Protein AF-A0A2E1C2G2-F1 (afdb_monomer_lite)

pLDDT: mean 91.74, std 6.71, range [61.97, 97.81]

Foldseek 3Di:
DDPLVVVLVVVLVVVLVVQCVVLVVCCVVPHVVSCVSNVVSVVCVVCCVVQLDDPSLVVSCVVCVVDDRGSPRD

Sequence (74 aa):
MEQRDIIKVRVHDGIVGLLYLASIALANQFGLDWIWVAVGVAVLQILSPFTKFCPVYTILNKIMPDSNPIQNGK

Secondary structure (DSSP, 8-state):
--HHHHHHHHHHHHHHHHHHHHHHHHHHHH-GGGHHHHHHHHHHHHHHHHH-B-HHHHHHHHH-TTSPPPSB--

Structure (mmCIF, N/CA/C/O backbone):
data_AF-A0A2E1C2G2-F1
#
_entry.id   AF-A0A2E1C2G2-F1
#
loop_
_atom_site.group_PDB
_atom_site.id
_atom_site.type_symbol
_atom_site.label_atom_id
_atom_site.label_alt_id
_atom_site.label_comp_id
_atom_site.label_asym_id
_atom_site.label_entity_id
_atom_site.label_seq_id
_atom_site.pdbx_PDB_ins_code
_atom_site.Cartn_x
_atom_site.Cartn_y
_atom_site.Cartn_z
_atom_site.occupancy
_atom_site.B_iso_or_equiv
_atom_site.auth_seq_id
_atom_site.auth_comp_id
_atom_site.auth_asym_id
_atom_site.auth_atom_id
_atom_site.pdbx_PDB_model_num
ATOM 1 N N . MET A 1 1 ? -12.294 11.030 16.699 1.00 64.88 1 MET A N 1
ATOM 2 C CA . MET A 1 1 ? -11.388 9.883 16.489 1.00 64.88 1 MET A CA 1
ATOM 3 C C . MET A 1 1 ? -10.477 9.784 17.688 1.00 64.88 1 MET A C 1
ATOM 5 O O . MET A 1 1 ? -10.057 10.823 18.190 1.00 64.88 1 MET A O 1
ATOM 9 N N . GLU A 1 2 ? -10.231 8.576 18.174 1.00 86.19 2 GLU A N 1
ATOM 10 C CA . GLU A 1 2 ? -9.333 8.355 19.304 1.00 86.19 2 GLU A CA 1
ATOM 11 C C . GLU A 1 2 ? -7.873 8.610 18.885 1.00 86.19 2 GLU A C 1
ATOM 13 O O . GLU A 1 2 ? -7.534 8.501 17.705 1.00 86.19 2 GLU A O 1
ATOM 18 N N . GLN A 1 3 ? -6.981 8.947 19.824 1.00 90.75 3 GLN A N 1
ATOM 19 C CA . GLN A 1 3 ? -5.557 9.186 19.519 1.00 90.75 3 GLN A CA 1
ATOM 20 C C . GLN A 1 3 ? -4.909 7.989 18.803 1.00 90.75 3 GLN A C 1
ATOM 22 O O . GLN A 1 3 ? -4.106 8.159 17.885 1.00 90.75 3 GLN A O 1
ATOM 27 N N . ARG A 1 4 ? -5.300 6.769 19.182 1.00 89.81 4 ARG A N 1
ATOM 28 C CA . ARG A 1 4 ? -4.818 5.531 18.564 1.00 89.81 4 ARG A CA 1
ATOM 29 C C . ARG A 1 4 ? -5.265 5.381 17.109 1.00 89.81 4 ARG A C 1
ATOM 31 O 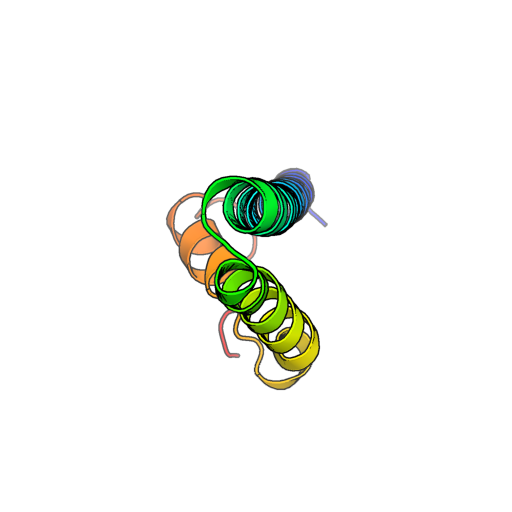O . ARG A 1 4 ? -4.468 4.942 16.285 1.00 89.81 4 ARG A O 1
ATOM 38 N N . ASP A 1 5 ? -6.473 5.824 16.767 1.00 90.56 5 ASP A N 1
ATOM 39 C CA . ASP A 1 5 ? -6.969 5.808 15.384 1.00 90.56 5 ASP A CA 1
ATOM 40 C C . ASP A 1 5 ? -6.156 6.760 14.494 1.00 90.56 5 ASP A C 1
ATOM 42 O O . ASP A 1 5 ? -5.825 6.433 13.357 1.00 90.56 5 ASP A O 1
ATOM 46 N N . ILE A 1 6 ? -5.766 7.922 15.029 1.00 92.44 6 ILE A N 1
ATOM 47 C CA . ILE A 1 6 ? -4.906 8.878 14.316 1.00 92.44 6 ILE A CA 1
ATOM 48 C C . ILE A 1 6 ? -3.529 8.257 14.053 1.00 92.44 6 ILE A C 1
ATOM 50 O O . ILE A 1 6 ? -2.998 8.370 12.949 1.00 92.44 6 ILE A O 1
ATOM 54 N N . ILE A 1 7 ? -2.950 7.582 15.051 1.00 93.81 7 ILE A N 1
ATOM 55 C CA . ILE A 1 7 ? -1.675 6.868 14.899 1.00 93.81 7 ILE A CA 1
ATOM 56 C C . ILE A 1 7 ? -1.805 5.768 13.840 1.00 93.81 7 ILE A C 1
ATOM 58 O O . ILE A 1 7 ? -0.926 5.648 12.989 1.00 93.81 7 ILE A O 1
ATOM 62 N N . LYS A 1 8 ? -2.912 5.018 13.840 1.00 93.12 8 LYS A N 1
ATOM 63 C CA . LYS A 1 8 ? -3.199 3.978 12.845 1.00 93.12 8 LYS A CA 1
ATOM 64 C C . LYS A 1 8 ? -3.171 4.542 11.419 1.00 93.12 8 LYS A C 1
ATOM 66 O O . LYS A 1 8 ? -2.462 4.013 10.569 1.00 93.12 8 LYS A O 1
ATOM 71 N N . VAL A 1 9 ? -3.867 5.650 11.163 1.00 93.81 9 VAL A N 1
ATOM 72 C CA . VAL A 1 9 ? -3.855 6.297 9.837 1.00 93.81 9 VAL A CA 1
ATOM 73 C C . VAL A 1 9 ? -2.446 6.771 9.458 1.00 93.81 9 VAL A C 1
ATOM 75 O O . VAL A 1 9 ? -1.982 6.507 8.355 1.00 93.81 9 VAL A O 1
ATOM 78 N N . ARG A 1 10 ? -1.703 7.383 10.389 1.00 95.06 10 ARG A N 1
ATOM 79 C CA . ARG A 1 10 ? -0.325 7.844 10.126 1.00 95.06 10 ARG A CA 1
ATOM 80 C C . ARG A 1 10 ? 0.633 6.702 9.793 1.00 95.06 10 ARG A C 1
ATOM 82 O O . ARG A 1 10 ? 1.480 6.848 8.916 1.00 95.06 10 ARG A O 1
ATOM 89 N N . VAL A 1 11 ? 0.516 5.572 10.490 1.00 95.69 11 VAL A N 1
ATOM 90 C CA . VAL A 1 11 ? 1.332 4.382 10.213 1.00 95.69 11 VAL A CA 1
ATOM 91 C C . VAL A 1 11 ? 0.964 3.783 8.860 1.00 95.69 11 VAL A C 1
ATOM 93 O O . VAL A 1 11 ? 1.862 3.423 8.103 1.00 95.69 11 VAL A O 1
ATOM 96 N N . HIS A 1 12 ? -0.328 3.733 8.521 1.00 95.31 12 HIS A N 1
ATOM 97 C CA . HIS A 1 12 ? -0.771 3.349 7.183 1.00 95.31 12 HIS A CA 1
ATOM 98 C C . HIS A 1 12 ? -0.117 4.226 6.104 1.00 95.31 12 HIS A C 1
ATOM 100 O O . HIS A 1 12 ? 0.512 3.695 5.189 1.00 95.31 12 HIS A O 1
ATOM 106 N N . ASP A 1 13 ? -0.200 5.550 6.239 1.00 95.12 13 ASP A N 1
ATOM 107 C CA . ASP A 1 13 ? 0.340 6.485 5.248 1.00 95.12 13 ASP A CA 1
ATOM 108 C C . ASP A 1 13 ? 1.865 6.370 5.125 1.00 95.12 13 ASP A C 1
ATOM 110 O O . ASP A 1 13 ? 2.404 6.399 4.018 1.00 95.12 13 ASP A O 1
ATOM 114 N N . GLY A 1 14 ? 2.560 6.149 6.245 1.00 97.06 14 GLY A N 1
ATOM 115 C CA . GLY A 1 14 ? 3.996 5.872 6.255 1.00 97.06 14 GLY A CA 1
ATOM 116 C C . GLY A 1 14 ? 4.364 4.592 5.496 1.00 97.06 14 GLY A C 1
ATOM 117 O O . GLY A 1 14 ? 5.300 4.605 4.698 1.00 97.06 14 GLY A O 1
ATOM 118 N N . ILE A 1 15 ? 3.616 3.500 5.694 1.00 96.50 15 ILE A N 1
ATOM 119 C CA . ILE A 1 15 ? 3.846 2.224 4.995 1.00 96.50 15 ILE A CA 1
ATOM 120 C C . ILE A 1 15 ? 3.608 2.385 3.492 1.00 96.50 15 ILE A C 1
ATOM 122 O O . ILE A 1 15 ? 4.446 1.975 2.690 1.00 96.50 15 ILE A O 1
ATOM 126 N N . VAL A 1 16 ? 2.493 3.002 3.099 1.00 96.50 16 VAL A N 1
ATOM 127 C CA . VAL A 1 16 ? 2.172 3.235 1.686 1.00 96.50 16 VAL A CA 1
ATOM 128 C C . VAL A 1 16 ? 3.234 4.123 1.028 1.00 96.50 16 VAL A C 1
ATOM 130 O O . VAL A 1 16 ? 3.725 3.791 -0.051 1.00 96.50 16 VAL A O 1
ATOM 133 N N . GLY A 1 17 ? 3.630 5.221 1.677 1.00 96.88 17 GLY A N 1
ATOM 134 C CA . GLY A 1 17 ? 4.679 6.108 1.174 1.00 96.88 17 GLY A CA 1
ATOM 135 C C . GLY A 1 17 ? 6.012 5.383 0.977 1.00 96.88 17 GLY A C 1
ATOM 136 O O . GLY A 1 17 ? 6.664 5.551 -0.054 1.00 96.88 17 GLY A O 1
ATOM 137 N N . LEU A 1 18 ? 6.388 4.513 1.918 1.00 97.81 18 LEU A N 1
ATOM 138 C CA . LEU A 1 18 ? 7.596 3.699 1.807 1.00 97.81 18 LEU A CA 1
ATOM 139 C C . LEU A 1 18 ? 7.513 2.713 0.635 1.00 97.81 18 LEU A C 1
ATOM 141 O O . LEU A 1 18 ? 8.498 2.560 -0.082 1.00 97.81 18 LEU A O 1
ATOM 145 N N . LEU A 1 19 ? 6.356 2.090 0.390 1.00 97.06 19 LEU A N 1
ATOM 146 C CA . LEU A 1 19 ? 6.164 1.195 -0.757 1.00 97.06 19 LEU A CA 1
ATOM 147 C C . LEU A 1 19 ? 6.322 1.924 -2.098 1.00 97.06 19 LEU A C 1
ATOM 149 O O . LEU A 1 19 ? 6.946 1.380 -3.011 1.00 97.06 19 LEU A O 1
ATOM 153 N N . TYR A 1 20 ? 5.825 3.159 -2.214 1.00 97.38 20 TYR A N 1
ATOM 154 C CA . TYR A 1 20 ? 6.054 3.984 -3.405 1.00 97.38 20 TYR A CA 1
ATOM 155 C C . TYR A 1 20 ? 7.533 4.311 -3.605 1.00 97.38 20 TYR A C 1
ATOM 157 O O . TYR A 1 20 ? 8.063 4.118 -4.699 1.00 97.38 20 TYR A O 1
ATOM 165 N N . LEU A 1 21 ? 8.214 4.771 -2.552 1.00 97.69 21 LEU A N 1
ATOM 166 C CA . LEU A 1 21 ? 9.639 5.097 -2.626 1.00 97.69 21 LEU A CA 1
ATOM 167 C C . LEU A 1 21 ? 10.487 3.864 -2.945 1.00 97.69 21 LEU A C 1
ATOM 169 O O . LEU A 1 21 ? 11.387 3.948 -3.777 1.00 97.69 21 LEU A O 1
ATOM 173 N N . ALA A 1 22 ? 10.173 2.718 -2.339 1.00 97.44 22 ALA A N 1
ATOM 174 C CA . ALA A 1 22 ? 10.826 1.453 -2.639 1.00 97.44 22 ALA A CA 1
ATOM 175 C C . ALA A 1 22 ? 10.609 1.059 -4.105 1.00 97.44 22 ALA A C 1
ATOM 177 O O . ALA A 1 22 ? 11.572 0.751 -4.795 1.00 97.44 22 ALA A O 1
ATOM 178 N N . SER A 1 23 ? 9.377 1.140 -4.614 1.00 97.38 23 SER A N 1
ATOM 179 C CA . SER A 1 23 ? 9.074 0.855 -6.022 1.00 97.38 23 SER A CA 1
ATOM 180 C C . SER A 1 23 ? 9.900 1.722 -6.977 1.00 97.38 23 SER A C 1
ATOM 182 O O . SER A 1 23 ? 10.512 1.191 -7.901 1.00 97.38 23 SER A O 1
ATOM 184 N N . ILE A 1 24 ? 9.996 3.031 -6.722 1.00 96.81 24 ILE A N 1
ATOM 185 C CA . ILE A 1 24 ? 10.792 3.955 -7.545 1.00 96.81 24 ILE A CA 1
ATOM 186 C C . ILE A 1 24 ? 12.291 3.648 -7.432 1.00 96.81 24 ILE A C 1
ATOM 188 O O . ILE A 1 24 ? 12.991 3.608 -8.443 1.00 96.81 24 ILE A O 1
ATOM 192 N N . ALA A 1 25 ? 12.795 3.407 -6.219 1.00 97.38 25 ALA A N 1
ATOM 193 C CA . ALA A 1 25 ? 14.199 3.074 -5.994 1.00 97.38 25 ALA A CA 1
ATOM 194 C C . ALA A 1 25 ? 14.591 1.778 -6.717 1.00 97.38 25 ALA A C 1
ATOM 196 O O . ALA A 1 25 ? 15.622 1.735 -7.391 1.00 97.38 25 ALA A O 1
ATOM 197 N N . LEU A 1 26 ? 13.743 0.748 -6.635 1.00 96.44 26 LEU A N 1
ATOM 198 C CA . LEU A 1 26 ? 13.952 -0.507 -7.346 1.00 96.44 26 LEU A CA 1
ATOM 199 C C . LEU A 1 26 ? 13.823 -0.316 -8.860 1.00 96.44 26 LEU A C 1
ATOM 201 O O . LEU A 1 26 ? 14.618 -0.890 -9.597 1.00 96.44 26 LEU A O 1
ATOM 205 N N . ALA A 1 27 ? 12.910 0.537 -9.332 1.00 96.56 27 ALA A N 1
ATOM 206 C CA . ALA A 1 27 ? 12.790 0.833 -10.757 1.00 96.56 27 ALA A CA 1
ATOM 207 C C . ALA A 1 27 ? 14.057 1.485 -11.325 1.00 96.56 27 ALA A C 1
ATOM 209 O O . ALA A 1 27 ? 14.501 1.144 -12.420 1.00 96.56 27 ALA A O 1
ATOM 210 N N . ASN A 1 28 ? 14.674 2.373 -10.544 1.00 95.69 28 ASN A N 1
ATOM 211 C CA . ASN A 1 28 ? 15.923 3.032 -10.904 1.00 95.69 28 ASN A CA 1
ATOM 212 C C . ASN A 1 28 ? 17.139 2.083 -10.893 1.00 95.69 28 ASN A C 1
ATOM 214 O O . ASN A 1 28 ? 18.074 2.289 -11.659 1.00 95.69 28 ASN A O 1
ATOM 218 N N . GLN 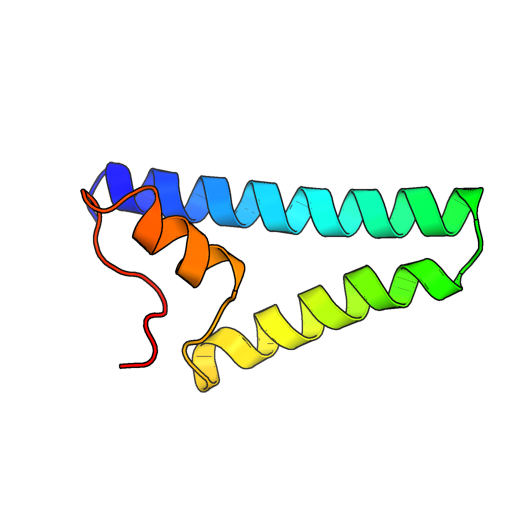A 1 29 ? 17.153 1.061 -10.029 1.00 95.81 29 GLN A N 1
ATOM 219 C CA . GLN A 1 29 ? 18.294 0.141 -9.881 1.00 95.81 29 GLN A CA 1
ATOM 220 C C . GLN A 1 29 ? 18.185 -1.134 -10.727 1.00 95.81 29 GLN A C 1
ATOM 222 O O . GLN A 1 29 ? 19.190 -1.623 -11.234 1.00 95.81 29 GLN A O 1
ATOM 227 N N . PHE A 1 30 ? 16.979 -1.681 -10.860 1.00 94.81 30 PHE A N 1
ATOM 228 C CA . PHE A 1 30 ? 16.727 -3.016 -11.405 1.00 94.81 30 PHE A CA 1
ATOM 229 C C . PHE A 1 30 ? 15.806 -3.007 -12.636 1.00 94.81 30 PHE A C 1
ATOM 231 O O . PHE A 1 30 ? 15.565 -4.067 -13.208 1.00 94.81 30 PHE A O 1
ATOM 238 N N . GLY A 1 31 ? 15.311 -1.838 -13.063 1.00 94.31 31 GLY A N 1
ATOM 239 C CA . GLY A 1 31 ? 14.525 -1.662 -14.288 1.00 94.31 31 GLY A CA 1
ATOM 240 C C . GLY A 1 31 ? 13.058 -1.300 -14.050 1.00 94.31 31 GLY A C 1
ATOM 241 O O . GLY A 1 31 ? 12.498 -1.526 -12.981 1.00 94.31 31 GLY A O 1
ATOM 242 N N . LEU A 1 32 ? 12.410 -0.738 -15.073 1.00 94.81 32 LEU A N 1
ATOM 243 C CA . LEU A 1 32 ? 11.079 -0.126 -14.957 1.00 94.81 32 LEU A CA 1
ATOM 244 C C . LEU A 1 32 ? 9.957 -1.083 -14.529 1.00 94.81 32 LEU A C 1
ATOM 246 O O . LEU A 1 32 ? 8.924 -0.607 -14.070 1.00 94.81 32 LEU A O 1
ATOM 250 N N . ASP A 1 33 ? 10.149 -2.399 -14.599 1.00 95.69 33 ASP A N 1
ATOM 251 C CA . ASP A 1 33 ? 9.149 -3.380 -14.156 1.00 95.69 33 ASP A CA 1
ATOM 252 C C . ASP A 1 33 ? 8.744 -3.192 -12.684 1.00 95.69 33 ASP A C 1
ATOM 254 O O . ASP A 1 33 ? 7.603 -3.455 -12.302 1.00 95.69 33 ASP A O 1
ATOM 258 N N . TRP A 1 34 ? 9.631 -2.645 -11.850 1.00 95.25 34 TRP A N 1
ATOM 259 C CA . TRP A 1 34 ? 9.336 -2.383 -10.441 1.00 95.25 34 TRP A CA 1
ATOM 260 C C . TRP A 1 34 ? 8.303 -1.274 -10.205 1.00 95.25 34 TRP A C 1
ATOM 262 O O . TRP A 1 34 ? 7.749 -1.204 -9.105 1.00 95.25 34 TRP A O 1
ATOM 272 N N . ILE A 1 35 ? 7.965 -0.462 -11.218 1.00 95.94 35 ILE A N 1
ATOM 273 C CA . ILE A 1 35 ? 6.846 0.499 -11.158 1.00 95.94 35 ILE A CA 1
ATOM 274 C C . ILE A 1 35 ? 5.506 -0.206 -10.934 1.00 95.94 35 ILE A C 1
ATOM 276 O O . ILE A 1 35 ? 4.614 0.372 -10.312 1.00 95.94 35 ILE A O 1
ATOM 280 N N . TRP A 1 36 ? 5.353 -1.463 -11.363 1.00 96.06 36 TRP A N 1
ATOM 281 C CA . TRP A 1 36 ? 4.109 -2.207 -11.153 1.00 96.06 36 TRP A CA 1
ATOM 282 C C . TRP A 1 36 ? 3.747 -2.364 -9.672 1.00 96.06 36 TRP A C 1
ATOM 284 O O . TRP A 1 36 ? 2.564 -2.455 -9.347 1.00 96.06 36 TRP A O 1
ATOM 294 N N . VAL A 1 37 ? 4.730 -2.310 -8.765 1.00 95.94 37 VAL A N 1
ATOM 295 C CA . VAL A 1 37 ? 4.481 -2.271 -7.316 1.00 95.94 37 VAL A CA 1
ATOM 296 C C . VAL A 1 37 ? 3.732 -0.993 -6.932 1.00 95.94 37 VAL A C 1
ATOM 298 O O . VAL A 1 37 ? 2.671 -1.075 -6.315 1.00 95.94 37 VAL A O 1
ATOM 301 N N . ALA A 1 38 ? 4.233 0.179 -7.334 1.00 96.44 38 ALA A N 1
ATOM 302 C CA . ALA A 1 38 ? 3.555 1.455 -7.116 1.00 96.44 38 ALA A CA 1
ATOM 303 C C . ALA A 1 38 ? 2.160 1.472 -7.756 1.00 96.44 38 ALA A C 1
ATOM 305 O O . ALA A 1 38 ? 1.200 1.891 -7.114 1.00 96.44 38 ALA A O 1
ATOM 306 N N . VAL A 1 39 ? 2.025 0.968 -8.986 1.00 96.94 39 VAL A N 1
ATOM 307 C CA . VAL A 1 39 ? 0.725 0.886 -9.672 1.00 96.94 39 VAL A CA 1
ATOM 308 C C . VAL A 1 39 ? -0.253 0.005 -8.891 1.00 96.94 39 VAL A C 1
ATOM 310 O O . VAL A 1 39 ? -1.392 0.410 -8.668 1.00 96.94 39 VAL A O 1
ATOM 313 N N . GLY A 1 40 ? 0.179 -1.167 -8.419 1.00 96.06 40 GLY A N 1
ATOM 314 C CA . GLY A 1 40 ? -0.652 -2.059 -7.610 1.00 96.06 40 GLY A CA 1
ATOM 315 C C . GLY A 1 40 ? -1.107 -1.414 -6.298 1.00 96.06 40 GLY A C 1
ATOM 316 O O . GLY A 1 40 ? -2.289 -1.478 -5.958 1.00 96.06 40 GLY A O 1
ATOM 317 N N . VAL A 1 41 ? -0.197 -0.736 -5.590 1.00 95.81 41 VAL A N 1
ATOM 318 C CA . VAL A 1 41 ? -0.524 0.019 -4.368 1.00 95.81 41 VAL A CA 1
ATOM 319 C C . VAL A 1 41 ? -1.534 1.132 -4.668 1.00 95.81 41 VAL A C 1
ATOM 321 O O . VAL A 1 41 ? -2.531 1.248 -3.956 1.00 95.81 41 VAL A O 1
ATOM 324 N N . ALA A 1 42 ? -1.341 1.888 -5.751 1.00 95.88 42 ALA A N 1
ATOM 325 C CA . ALA A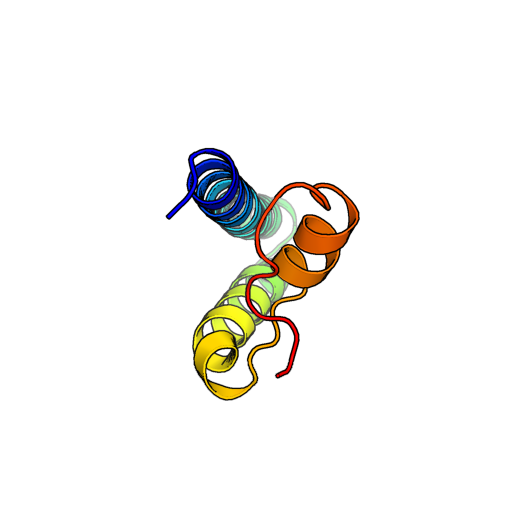 1 42 ? -2.241 2.965 -6.162 1.00 95.88 42 ALA A CA 1
ATOM 326 C C . ALA A 1 42 ? -3.649 2.459 -6.488 1.00 95.88 42 ALA A C 1
ATOM 328 O O . ALA A 1 42 ? -4.636 3.005 -5.993 1.00 95.88 42 ALA A O 1
ATOM 329 N N . VAL A 1 43 ? -3.751 1.385 -7.275 1.00 96.00 43 VAL A N 1
ATOM 330 C CA . VAL A 1 43 ? -5.035 0.758 -7.612 1.00 96.00 43 VAL A CA 1
ATOM 331 C C . VAL A 1 43 ? -5.755 0.310 -6.343 1.00 96.00 43 VAL A C 1
ATOM 333 O O . VAL A 1 43 ? -6.933 0.616 -6.167 1.00 96.00 43 VAL A O 1
ATOM 336 N N . LEU A 1 44 ? -5.052 -0.355 -5.421 1.00 93.56 44 LEU A N 1
ATOM 337 C CA . LEU A 1 44 ? -5.639 -0.774 -4.150 1.00 93.56 44 LEU A CA 1
ATOM 338 C C . LEU A 1 44 ? -6.116 0.417 -3.317 1.00 93.56 44 LEU A C 1
ATOM 340 O O . LEU A 1 44 ? -7.217 0.359 -2.779 1.00 93.56 44 LEU A O 1
ATOM 344 N N . GLN A 1 45 ? -5.350 1.508 -3.238 1.00 92.62 45 GLN A N 1
ATOM 345 C CA . GLN A 1 45 ? -5.768 2.709 -2.512 1.00 92.62 45 GLN A CA 1
ATOM 346 C C . GLN A 1 45 ? -7.036 3.329 -3.099 1.00 92.62 45 GLN A C 1
ATOM 348 O O . GLN A 1 45 ? -7.936 3.669 -2.334 1.00 92.62 45 GLN A O 1
ATOM 353 N N . ILE A 1 46 ? -7.129 3.426 -4.429 1.00 94.00 46 ILE A N 1
ATOM 354 C CA . ILE A 1 46 ? -8.303 3.965 -5.132 1.00 94.00 46 ILE A CA 1
ATOM 355 C C . ILE A 1 46 ? -9.528 3.068 -4.930 1.00 94.00 46 ILE A C 1
ATOM 357 O O . ILE A 1 46 ? -10.631 3.573 -4.741 1.00 94.00 46 ILE A O 1
ATOM 361 N N . LEU A 1 47 ? -9.350 1.744 -4.953 1.00 92.88 47 LEU A N 1
ATOM 362 C CA . LEU A 1 47 ? -10.444 0.787 -4.767 1.00 92.88 47 LEU A CA 1
ATOM 363 C C . LEU A 1 47 ? -10.873 0.645 -3.301 1.00 92.88 47 LEU A C 1
ATOM 365 O O . LEU A 1 47 ? -12.030 0.324 -3.033 1.00 92.88 47 LEU A O 1
ATOM 369 N N . SER A 1 48 ? -9.970 0.899 -2.352 1.00 90.94 48 SER A N 1
ATOM 370 C CA . SER A 1 48 ? -10.192 0.654 -0.924 1.00 90.94 48 SER A CA 1
ATOM 371 C C . SER A 1 48 ? -11.421 1.345 -0.301 1.00 90.94 48 SER A C 1
ATOM 373 O O . SER A 1 48 ? -12.022 0.742 0.592 1.00 90.94 48 SER A O 1
ATOM 375 N N . PRO A 1 49 ? -11.876 2.545 -0.724 1.00 86.75 49 PRO A N 1
ATOM 376 C CA . PRO A 1 49 ? -13.109 3.142 -0.210 1.00 86.75 49 PRO A CA 1
ATOM 377 C C . PRO A 1 49 ? -14.359 2.370 -0.650 1.00 86.75 49 PRO A C 1
ATOM 379 O O .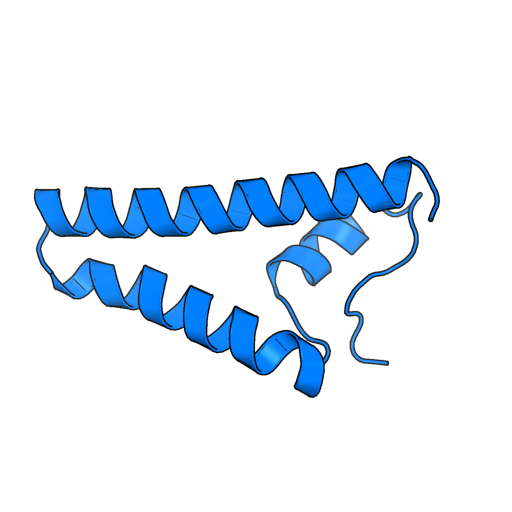 PRO A 1 49 ? -15.352 2.354 0.073 1.00 86.75 49 PRO A O 1
ATOM 382 N N . PHE A 1 50 ? -14.304 1.708 -1.811 1.00 90.62 50 PHE A N 1
ATOM 383 C CA . PHE A 1 50 ? -15.417 0.946 -2.380 1.00 90.62 50 PHE A CA 1
ATOM 384 C C . PHE A 1 50 ? -15.449 -0.489 -1.857 1.00 90.62 50 PHE A C 1
ATOM 386 O O . PHE A 1 50 ? -16.498 -0.988 -1.464 1.00 90.62 50 PHE A O 1
ATOM 393 N N . THR A 1 51 ? -14.292 -1.151 -1.827 1.00 89.56 51 THR A N 1
ATOM 394 C CA . THR A 1 51 ? -14.170 -2.541 -1.360 1.00 89.56 51 THR A CA 1
ATOM 395 C C . THR A 1 51 ? -14.094 -2.643 0.158 1.00 89.56 51 THR A C 1
ATOM 397 O O . THR A 1 51 ? -14.230 -3.735 0.707 1.00 89.56 51 THR A O 1
ATOM 400 N N . LYS A 1 52 ? -13.830 -1.518 0.840 1.00 87.00 52 LYS A N 1
ATOM 401 C CA . LYS A 1 52 ? -13.525 -1.448 2.276 1.00 87.00 52 LYS A CA 1
ATOM 402 C C . LYS A 1 52 ? -12.393 -2.392 2.683 1.00 87.00 52 LYS A C 1
ATOM 404 O O . LYS A 1 52 ? -12.341 -2.832 3.832 1.00 87.00 52 LYS A O 1
ATOM 409 N N . PHE A 1 53 ? -11.501 -2.692 1.740 1.00 86.75 53 PHE A N 1
ATOM 410 C CA . PHE A 1 53 ? -10.372 -3.588 1.911 1.00 86.75 53 PHE A CA 1
ATOM 411 C C . PHE A 1 53 ? -9.077 -2.858 1.568 1.00 86.75 53 PHE A C 1
ATOM 413 O O . PHE A 1 53 ? -8.866 -2.413 0.440 1.00 86.75 53 PHE A O 1
ATOM 420 N N . CYS A 1 54 ? -8.189 -2.782 2.553 1.00 90.62 54 CYS A N 1
ATOM 421 C CA . CYS A 1 54 ? -6.798 -2.407 2.368 1.00 90.62 54 CYS A CA 1
ATOM 422 C C . CYS A 1 54 ? -5.934 -3.439 3.110 1.00 90.62 54 CYS A C 1
ATOM 424 O O . CYS A 1 54 ? -6.129 -3.636 4.319 1.00 90.62 54 CYS A O 1
ATOM 426 N N . PRO A 1 55 ? -4.977 -4.106 2.435 1.00 87.69 55 PRO A N 1
ATOM 427 C CA . PRO A 1 55 ? -4.093 -5.074 3.083 1.00 87.69 55 PRO A CA 1
ATOM 428 C C . PRO A 1 55 ? -3.347 -4.479 4.283 1.00 87.69 55 PRO A C 1
ATOM 430 O O . PRO A 1 55 ? -3.226 -5.125 5.323 1.00 87.69 55 PRO A O 1
ATOM 433 N N . VAL A 1 56 ? -2.914 -3.218 4.170 1.00 92.69 56 VAL A N 1
ATOM 434 C CA . VAL A 1 56 ? -2.205 -2.508 5.241 1.00 92.69 56 VAL A CA 1
ATOM 435 C C . VAL A 1 56 ? -3.106 -2.342 6.461 1.00 92.69 56 VAL A C 1
ATOM 437 O O . VAL A 1 56 ? -2.711 -2.737 7.552 1.00 92.69 56 VAL A O 1
ATOM 440 N N . TYR A 1 57 ? -4.339 -1.849 6.295 1.00 90.69 57 TYR A N 1
ATOM 441 C CA . TYR A 1 57 ? -5.275 -1.727 7.419 1.00 90.69 57 TYR A CA 1
ATOM 442 C C . TYR A 1 57 ? -5.697 -3.080 7.997 1.00 90.69 57 TYR A C 1
ATOM 444 O O . TYR A 1 57 ? -5.889 -3.187 9.206 1.00 90.69 57 TYR A O 1
ATOM 452 N N . THR A 1 58 ? -5.769 -4.132 7.178 1.00 91.06 58 THR A N 1
ATOM 453 C CA . THR A 1 58 ? -6.038 -5.499 7.655 1.00 91.06 58 THR A CA 1
ATOM 454 C C . THR A 1 58 ? -4.962 -5.963 8.638 1.00 91.06 58 THR A C 1
ATOM 456 O O . THR A 1 58 ? -5.276 -6.452 9.724 1.00 91.06 58 THR A O 1
ATOM 459 N N . ILE A 1 59 ? -3.688 -5.760 8.292 1.00 92.06 59 ILE A N 1
ATOM 460 C CA . ILE A 1 59 ? -2.556 -6.064 9.176 1.00 92.06 59 ILE A CA 1
ATOM 461 C C . ILE A 1 59 ? -2.570 -5.130 10.390 1.00 92.06 59 ILE A C 1
ATOM 463 O O . ILE A 1 59 ? -2.412 -5.577 11.526 1.00 92.06 59 ILE A O 1
ATOM 467 N N . LEU A 1 60 ? -2.814 -3.839 10.167 1.00 91.06 60 LEU A N 1
ATOM 468 C CA . LEU A 1 60 ? -2.740 -2.822 11.207 1.00 91.06 60 LEU A CA 1
ATOM 469 C C . LEU A 1 60 ? -3.825 -2.999 12.282 1.00 91.06 60 LEU A C 1
ATOM 471 O O . LEU A 1 60 ? -3.556 -2.816 13.464 1.00 91.06 60 LEU A O 1
ATOM 475 N N . ASN A 1 61 ? -5.024 -3.447 11.901 1.00 92.31 61 ASN A N 1
ATOM 476 C CA . ASN A 1 61 ? -6.089 -3.824 12.835 1.00 92.31 61 ASN A CA 1
ATOM 477 C C . ASN A 1 61 ? -5.713 -5.026 13.713 1.00 92.31 61 ASN A C 1
ATOM 479 O O . ASN A 1 61 ? -6.196 -5.128 14.836 1.00 92.31 61 ASN A O 1
ATOM 483 N N . LYS A 1 62 ? -4.856 -5.929 13.222 1.00 89.81 62 LYS A N 1
ATOM 484 C CA . LYS A 1 62 ? -4.390 -7.090 13.988 1.00 89.81 62 LYS A CA 1
ATOM 485 C C . LYS A 1 62 ? -3.299 -6.721 14.993 1.00 89.81 62 LYS A C 1
ATOM 487 O O . LYS A 1 62 ? -3.276 -7.280 16.084 1.00 89.81 62 LYS A O 1
ATOM 492 N N . ILE A 1 63 ? -2.402 -5.803 14.629 1.00 92.44 63 ILE A N 1
ATOM 493 C CA . ILE A 1 63 ? -1.282 -5.388 15.492 1.00 92.44 63 ILE A CA 1
ATOM 494 C C . ILE A 1 63 ? -1.644 -4.234 16.440 1.00 92.44 63 ILE A C 1
ATOM 496 O O . ILE A 1 63 ? -0.978 -4.062 17.454 1.00 92.44 63 ILE A O 1
ATOM 500 N N . MET A 1 64 ? -2.702 -3.472 16.138 1.00 90.88 64 MET A N 1
ATOM 501 C CA . MET A 1 64 ? -3.270 -2.422 16.998 1.00 90.88 64 MET A CA 1
ATOM 502 C C . MET A 1 64 ? -4.735 -2.751 17.347 1.00 90.88 64 MET A C 1
ATOM 504 O O . MET A 1 64 ? -5.649 -2.084 16.848 1.00 90.88 64 MET A O 1
ATOM 508 N N . PRO A 1 65 ? -4.992 -3.798 18.157 1.00 87.50 65 PRO A N 1
ATOM 509 C CA . PRO A 1 65 ? -6.352 -4.208 18.526 1.00 87.50 65 PRO A CA 1
ATOM 510 C C . PRO A 1 65 ? -7.054 -3.207 19.461 1.00 87.50 65 PRO A C 1
ATOM 512 O O . PRO A 1 65 ? -8.269 -3.242 19.606 1.00 87.50 65 PRO A O 1
ATOM 515 N N . ASP A 1 66 ? -6.291 -2.309 20.079 1.00 87.06 66 ASP A N 1
ATOM 516 C CA . ASP A 1 66 ? -6.703 -1.243 20.997 1.00 87.06 66 ASP A CA 1
ATOM 517 C C . ASP A 1 66 ? -7.195 0.030 20.284 1.00 87.06 66 ASP A C 1
ATOM 519 O O . ASP A 1 66 ? -7.276 1.097 20.882 1.00 87.06 66 ASP A O 1
ATOM 523 N N . SER A 1 67 ? -7.500 -0.060 18.992 1.00 87.81 67 SER A N 1
ATOM 524 C CA . SER A 1 67 ? -8.007 1.048 18.179 1.00 87.81 67 SER A CA 1
ATOM 525 C C . SER A 1 67 ? -9.1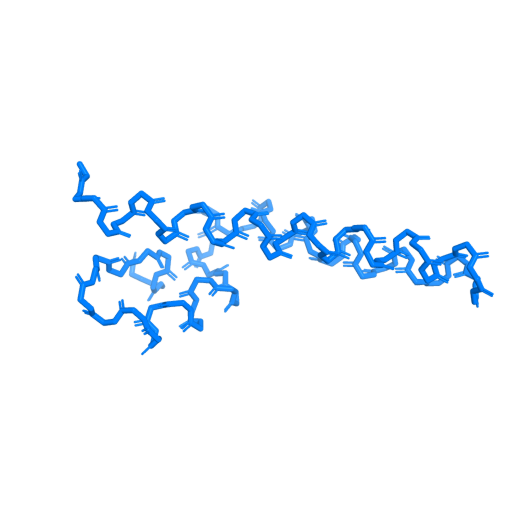48 0.580 17.297 1.00 87.81 67 SER A C 1
ATOM 527 O O . SER A 1 67 ? -9.256 -0.609 16.979 1.00 87.81 67 SER A O 1
ATOM 529 N N . ASN A 1 68 ? -9.984 1.513 16.847 1.00 88.50 68 ASN A N 1
ATOM 530 C CA . ASN A 1 68 ? -11.152 1.167 16.054 1.00 88.50 68 ASN A CA 1
ATOM 531 C C . ASN A 1 68 ? -10.723 0.483 14.743 1.00 88.50 68 ASN A C 1
ATOM 533 O O . ASN A 1 68 ? -9.748 0.907 14.107 1.00 88.50 68 ASN A O 1
ATOM 537 N N . PRO A 1 69 ? -11.400 -0.602 14.327 1.00 85.31 69 PRO A N 1
ATOM 538 C CA . PRO A 1 69 ? -11.063 -1.287 13.092 1.00 85.31 69 PRO A CA 1
ATOM 539 C C . PRO A 1 69 ? -11.417 -0.409 11.886 1.00 85.31 69 PRO A C 1
ATOM 541 O O . PRO A 1 69 ? -12.582 -0.088 11.659 1.00 85.31 69 PRO A O 1
ATOM 544 N N . ILE A 1 70 ? -10.404 -0.039 11.101 1.00 86.25 70 ILE A N 1
ATOM 545 C CA . ILE A 1 70 ? -10.550 0.758 9.873 1.00 86.25 70 ILE A CA 1
ATOM 546 C C . ILE A 1 70 ? -10.541 -0.198 8.674 1.00 86.25 70 ILE A C 1
ATOM 548 O O . ILE A 1 70 ? -9.716 -1.108 8.649 1.00 86.25 70 ILE A O 1
ATOM 552 N N . GLN A 1 71 ? -11.442 -0.011 7.699 1.00 81.00 71 GLN A N 1
ATOM 553 C CA . GLN A 1 71 ? -1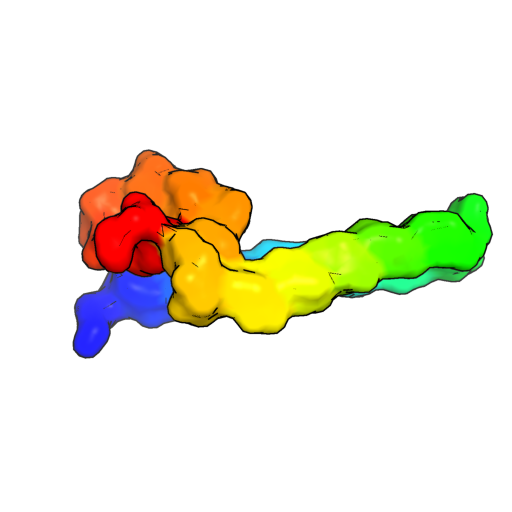1.526 -0.820 6.464 1.00 81.00 71 GLN A CA 1
ATOM 554 C C . GLN A 1 71 ? -11.503 -2.342 6.729 1.00 81.00 71 GLN A C 1
ATOM 556 O O . GLN A 1 71 ? -10.590 -3.057 6.318 1.00 81.00 71 GLN A O 1
ATOM 561 N N . ASN A 1 72 ? -12.507 -2.830 7.467 1.00 80.75 72 ASN A N 1
ATOM 562 C CA . ASN A 1 72 ? -12.630 -4.231 7.895 1.00 80.75 72 ASN A CA 1
ATOM 563 C C . ASN A 1 72 ? -13.611 -5.071 7.048 1.00 80.75 72 ASN A C 1
ATOM 565 O O . ASN A 1 72 ? -14.063 -6.119 7.508 1.00 80.75 72 ASN A O 1
ATOM 569 N N . GLY A 1 73 ? -13.983 -4.603 5.853 1.00 69.94 73 GLY A N 1
ATOM 570 C CA . GLY A 1 73 ? -14.934 -5.294 4.977 1.00 69.94 73 GLY A CA 1
ATOM 571 C C . GLY A 1 73 ? -16.416 -5.222 5.382 1.00 69.94 73 GLY A C 1
ATOM 572 O O . GLY A 1 73 ? -17.235 -5.785 4.661 1.00 69.94 73 GLY A O 1
ATOM 573 N N . LYS A 1 74 ? -16.784 -4.549 6.487 1.00 61.97 74 LYS A N 1
ATOM 574 C CA . LYS A 1 74 ? -18.190 -4.248 6.831 1.00 61.97 74 LYS A CA 1
ATOM 575 C C . LYS A 1 74 ? -18.671 -2.953 6.199 1.00 61.97 74 LYS A C 1
ATOM 577 O O . LYS A 1 74 ? -18.003 -1.907 6.349 1.00 61.97 74 LYS A O 1
#

Radius of gyration: 13.87 Å; chains: 1; bounding box: 36×17×36 Å